Protein AF-W1Y222-F1 (afdb_monomer_lite)

Radius of gyration: 15.93 Å; chains: 1; bounding box: 47×22×35 Å

Secondary structure (DSSP, 8-state):
--SPTTSHHHHHHHHT--HHHHHHHHHHHTS-TTTTT--SHHHHHHHHHHHHHHHHHHHHHHHHT--GGG-

Structure (mmCIF, N/CA/C/O backbone):
data_AF-W1Y222-F1
#
_entry.id   AF-W1Y222-F1
#
loop_
_atom_site.group_PDB
_atom_site.id
_atom_site.type_symbol
_atom_site.label_atom_id
_atom_site.label_alt_id
_atom_site.label_comp_id
_atom_site.label_asym_id
_atom_site.label_entity_id
_atom_site.label_seq_id
_atom_site.pdbx_PDB_ins_code
_atom_site.Cartn_x
_atom_site.Cartn_y
_atom_site.Cartn_z
_atom_site.occupancy
_atom_site.B_iso_or_equiv
_atom_site.auth_seq_id
_atom_site.auth_comp_id
_atom_site.auth_asym_id
_atom_site.auth_atom_id
_atom_site.pdbx_PDB_model_num
ATOM 1 N N . THR A 1 1 ? -19.844 -1.223 -11.967 1.00 60.16 1 THR A N 1
ATOM 2 C CA . THR A 1 1 ? -19.044 -1.076 -13.207 1.00 60.16 1 THR A CA 1
ATOM 3 C C . THR A 1 1 ? -19.445 -2.157 -14.186 1.00 60.16 1 THR A C 1
ATOM 5 O O . THR A 1 1 ? -19.735 -3.257 -13.741 1.00 60.16 1 THR A O 1
ATOM 8 N N . LYS A 1 2 ? -19.463 -1.865 -15.493 1.00 84.25 2 LYS A N 1
ATOM 9 C CA . LYS A 1 2 ? -19.882 -2.820 -16.542 1.00 84.25 2 LYS A CA 1
ATOM 10 C C . LYS A 1 2 ? -19.016 -4.090 -16.626 1.00 84.25 2 LYS A C 1
ATOM 12 O O . LYS A 1 2 ? -19.454 -5.082 -17.185 1.00 84.25 2 LYS A O 1
ATOM 17 N N . ILE A 1 3 ? -17.808 -4.067 -16.059 1.00 85.44 3 ILE A N 1
ATOM 18 C CA . ILE A 1 3 ? -16.881 -5.203 -16.054 1.00 85.44 3 ILE A CA 1
ATOM 19 C C . ILE A 1 3 ? -16.966 -5.921 -14.695 1.00 85.44 3 ILE A C 1
ATOM 21 O O . ILE A 1 3 ? -16.765 -5.265 -13.662 1.00 85.44 3 ILE A O 1
ATOM 25 N N . PRO A 1 4 ? -17.225 -7.241 -14.669 1.00 89.38 4 PRO A N 1
ATOM 26 C CA . PRO A 1 4 ? -17.274 -8.012 -13.433 1.00 89.38 4 PRO A CA 1
ATOM 27 C C . PRO A 1 4 ? -15.890 -8.099 -12.776 1.00 89.38 4 PRO A C 1
ATOM 29 O O . PRO A 1 4 ? -14.876 -8.339 -13.446 1.00 89.38 4 PRO A O 1
ATOM 32 N N . ARG A 1 5 ? -15.841 -7.921 -11.448 1.00 83.94 5 ARG A N 1
ATOM 33 C CA . ARG A 1 5 ? -14.609 -8.089 -10.660 1.00 83.94 5 ARG A CA 1
ATOM 34 C C . ARG A 1 5 ? -14.072 -9.511 -10.822 1.00 83.94 5 ARG A C 1
ATOM 36 O O . ARG A 1 5 ? -14.827 -10.472 -10.810 1.00 83.94 5 ARG A O 1
ATOM 43 N N . GLY A 1 6 ? -12.755 -9.637 -10.970 1.00 84.19 6 GLY A N 1
ATOM 44 C CA . GLY A 1 6 ? -12.084 -10.933 -11.122 1.00 84.19 6 GLY A CA 1
AT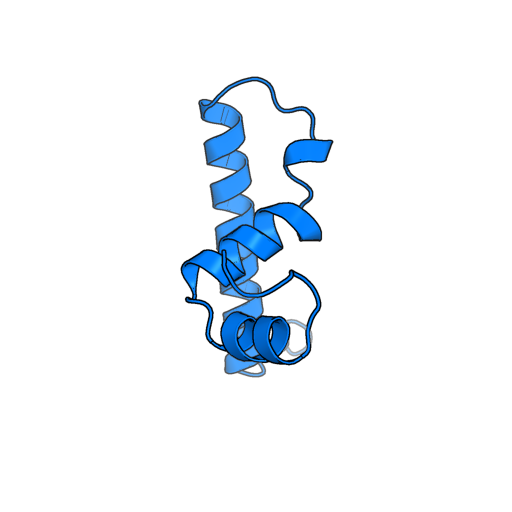OM 45 C C . GLY A 1 6 ? -12.028 -11.480 -12.553 1.00 84.19 6 GLY A C 1
ATOM 46 O O . GLY A 1 6 ? -11.237 -12.392 -12.801 1.00 84.19 6 GLY A O 1
ATOM 47 N N . SER A 1 7 ? -12.766 -10.891 -13.502 1.00 92.25 7 SER A N 1
ATOM 48 C CA . SER A 1 7 ? -12.613 -11.197 -14.932 1.00 92.25 7 SER A CA 1
ATOM 49 C C . SER A 1 7 ? -11.200 -10.880 -15.439 1.00 92.25 7 SER A C 1
ATOM 51 O O . SER A 1 7 ? -10.482 -10.062 -14.855 1.00 92.25 7 SER A O 1
ATOM 53 N N . LYS A 1 8 ? -10.788 -11.514 -16.547 1.00 92.12 8 LYS A N 1
ATOM 54 C CA . LYS A 1 8 ? -9.485 -11.242 -17.185 1.00 92.12 8 LYS A CA 1
ATOM 55 C C . LYS A 1 8 ? -9.338 -9.756 -17.521 1.00 92.12 8 LYS A C 1
ATOM 57 O O . LYS A 1 8 ? -8.364 -9.137 -17.106 1.00 92.12 8 LYS A O 1
ATOM 62 N N . GLN A 1 9 ? -10.364 -9.177 -18.145 1.00 91.00 9 GLN A N 1
ATOM 63 C CA . GLN A 1 9 ? -10.406 -7.759 -18.497 1.00 91.00 9 GLN A CA 1
ATOM 64 C C . GLN A 1 9 ? -10.280 -6.850 -17.266 1.00 91.00 9 GLN A C 1
ATOM 66 O O . GLN A 1 9 ? -9.523 -5.884 -17.284 1.00 91.00 9 GLN A O 1
ATOM 71 N N . TYR A 1 10 ? -10.956 -7.187 -16.159 1.00 91.00 10 TYR A N 1
ATOM 72 C CA . TYR A 1 10 ? -10.791 -6.450 -14.906 1.00 91.00 10 TYR A CA 1
ATOM 73 C C . TYR A 1 10 ? -9.349 -6.503 -14.401 1.00 91.00 10 TYR A C 1
ATOM 75 O O . TYR A 1 10 ? -8.811 -5.476 -14.006 1.00 91.00 10 TYR A O 1
ATOM 83 N N . LYS A 1 11 ? -8.709 -7.680 -14.412 1.00 90.31 11 LYS A N 1
ATOM 84 C CA . LYS A 1 11 ? -7.327 -7.841 -13.937 1.00 90.31 11 LYS A CA 1
ATOM 85 C C . LYS A 1 11 ? -6.333 -7.043 -14.778 1.00 90.31 11 LYS A C 1
ATOM 87 O O . LYS A 1 11 ? -5.400 -6.490 -14.207 1.00 90.31 11 LYS A O 1
ATOM 92 N N . GLU A 1 12 ? -6.523 -6.965 -16.093 1.00 92.12 12 GLU A N 1
ATOM 93 C CA . GLU A 1 12 ? -5.652 -6.168 -16.964 1.00 92.12 12 GLU A CA 1
ATOM 94 C C . GLU A 1 12 ? -5.766 -4.673 -16.685 1.00 92.12 12 GLU A C 1
ATOM 96 O O . GLU A 1 12 ? -4.757 -4.030 -16.412 1.00 92.12 12 GLU A O 1
ATOM 101 N N . ILE A 1 13 ? -6.988 -4.144 -16.621 1.00 89.38 13 ILE A N 1
ATOM 102 C CA . ILE A 1 13 ? -7.221 -2.743 -16.243 1.00 89.38 13 ILE A CA 1
ATOM 103 C C . ILE A 1 13 ? -6.709 -2.484 -14.817 1.00 89.38 13 ILE A C 1
ATOM 105 O O . ILE A 1 13 ? -6.110 -1.458 -14.522 1.00 89.38 13 ILE A O 1
ATOM 109 N N . TYR A 1 14 ? -6.879 -3.439 -13.903 1.00 87.19 14 TYR A N 1
ATOM 110 C CA . TYR A 1 14 ? -6.410 -3.288 -12.530 1.00 87.19 14 TYR A CA 1
ATOM 111 C C . TYR A 1 14 ? -4.875 -3.268 -12.417 1.00 87.19 14 TYR A C 1
ATOM 113 O O . TYR A 1 14 ? -4.337 -2.682 -11.474 1.00 87.19 14 TYR A O 1
ATOM 121 N N . LYS A 1 15 ? -4.137 -3.852 -13.375 1.00 87.88 15 LYS A N 1
ATOM 122 C CA . LYS A 1 15 ? -2.667 -3.754 -13.418 1.00 87.88 15 LYS A CA 1
ATOM 123 C C . LYS A 1 15 ? -2.195 -2.323 -13.681 1.00 87.88 15 LYS A C 1
ATOM 125 O O . LYS A 1 15 ? -1.149 -1.953 -13.144 1.00 87.88 15 LYS A O 1
ATOM 130 N N . THR A 1 16 ? -2.958 -1.512 -14.420 1.00 90.50 16 THR A N 1
ATOM 131 C CA . THR A 1 16 ? -2.610 -0.119 -14.764 1.00 90.50 16 THR A CA 1
ATOM 132 C C . THR A 1 16 ? -2.965 0.894 -13.673 1.00 90.50 16 THR A C 1
ATOM 134 O O . THR A 1 16 ? -2.853 2.095 -13.898 1.00 90.50 16 THR A O 1
ATOM 137 N N . ARG A 1 17 ? -3.365 0.432 -12.480 1.00 90.00 17 ARG A N 1
ATOM 138 C CA . ARG A 1 17 ? -3.676 1.290 -11.328 1.00 90.00 17 ARG A CA 1
ATOM 139 C C . ARG A 1 17 ? -2.545 2.265 -10.990 1.00 90.00 17 ARG A C 1
ATOM 141 O O . ARG A 1 17 ? -1.362 1.966 -11.170 1.00 90.00 17 ARG A O 1
ATOM 148 N N . THR A 1 18 ? -2.917 3.417 -10.455 1.00 91.88 18 THR A N 1
ATOM 149 C CA . THR A 1 18 ? -2.003 4.490 -10.050 1.00 91.88 18 THR A CA 1
ATOM 150 C C . THR A 1 18 ? -1.125 4.081 -8.864 1.00 91.88 18 THR A C 1
ATOM 152 O O . THR A 1 18 ? -1.420 3.132 -8.129 1.00 91.88 18 THR A O 1
ATOM 155 N N . CYS A 1 19 ? -0.025 4.806 -8.640 1.00 87.12 19 CYS A N 1
ATOM 156 C CA . CYS A 1 19 ? 0.845 4.579 -7.481 1.00 87.12 19 CYS A CA 1
ATOM 157 C C . CYS A 1 19 ? 0.084 4.705 -6.152 1.00 87.12 19 CYS A C 1
ATOM 159 O O . CYS A 1 19 ? 0.252 3.856 -5.277 1.00 87.12 19 CYS A O 1
ATOM 161 N N . SER A 1 20 ? -0.818 5.682 -6.031 1.00 87.81 20 SER A N 1
ATOM 162 C CA . SER A 1 20 ? -1.636 5.873 -4.828 1.00 87.81 20 SER A CA 1
ATOM 163 C C . SER A 1 20 ? -2.561 4.685 -4.556 1.00 87.81 20 SER A C 1
ATOM 165 O O . SER A 1 20 ? -2.662 4.227 -3.421 1.00 87.81 20 SER A O 1
ATOM 167 N N . GLU A 1 21 ? -3.183 4.110 -5.589 1.00 90.38 21 GLU A N 1
ATOM 168 C CA . GLU A 1 21 ? -4.006 2.903 -5.437 1.00 90.38 21 GLU A CA 1
ATOM 169 C C . GLU A 1 21 ? -3.178 1.682 -5.016 1.00 90.38 21 GLU A C 1
ATOM 171 O O . GLU A 1 21 ? -3.642 0.872 -4.209 1.00 90.38 21 GLU A O 1
ATOM 176 N N . ARG A 1 22 ? -1.938 1.547 -5.512 1.00 90.25 22 ARG A N 1
ATOM 177 C CA . ARG A 1 22 ? -1.015 0.486 -5.065 1.00 90.25 22 ARG A CA 1
ATOM 178 C C . ARG A 1 22 ? -0.670 0.639 -3.586 1.00 90.25 22 ARG A C 1
ATOM 180 O O . ARG A 1 22 ? -0.744 -0.345 -2.853 1.00 90.25 22 ARG A O 1
ATOM 187 N N . ILE A 1 23 ? -0.331 1.854 -3.159 1.00 90.50 23 ILE A N 1
ATOM 188 C CA . ILE A 1 23 ? 0.002 2.172 -1.766 1.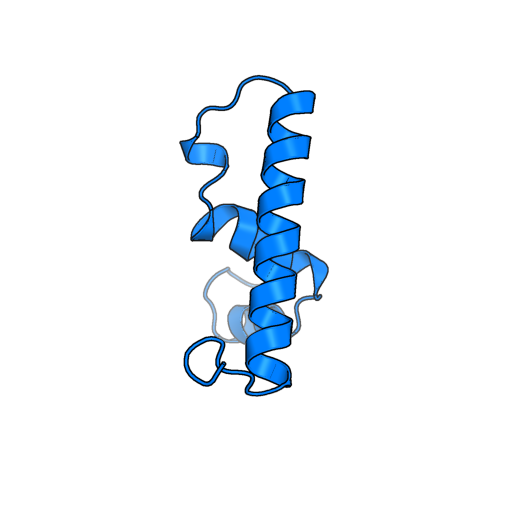00 90.50 23 ILE A CA 1
ATOM 189 C C . ILE A 1 23 ? -1.196 1.878 -0.859 1.00 90.50 23 ILE A C 1
ATOM 191 O O . ILE A 1 23 ? -1.060 1.116 0.094 1.00 90.50 23 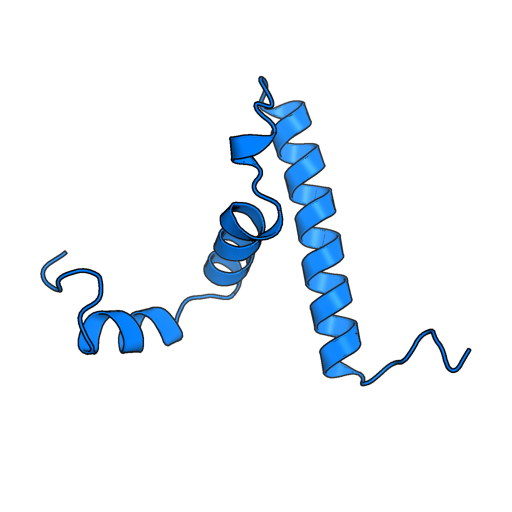ILE A O 1
ATOM 195 N N . ASN A 1 24 ? -2.388 2.369 -1.208 1.00 89.25 24 ASN A N 1
ATOM 196 C CA . ASN A 1 24 ? -3.610 2.111 -0.442 1.00 89.25 24 ASN A CA 1
ATOM 197 C C . ASN A 1 24 ? -3.909 0.614 -0.322 1.00 89.25 24 ASN A C 1
ATOM 199 O O . ASN A 1 24 ? -4.281 0.140 0.749 1.00 89.25 24 ASN A O 1
ATOM 203 N N . ASN A 1 25 ? -3.694 -0.155 -1.392 1.00 90.06 25 ASN A N 1
ATOM 204 C CA . ASN A 1 25 ? -3.870 -1.601 -1.348 1.00 90.06 25 ASN A CA 1
ATOM 205 C C . ASN A 1 25 ? -2.889 -2.285 -0.382 1.00 90.06 25 ASN A C 1
ATOM 207 O O . ASN A 1 25 ? -3.298 -3.210 0.313 1.00 90.06 25 ASN A O 1
ATOM 211 N N . ARG A 1 26 ? -1.622 -1.856 -0.327 1.00 91.12 26 ARG A N 1
ATOM 212 C CA . ARG A 1 26 ? -0.628 -2.393 0.622 1.00 91.12 26 ARG A CA 1
ATOM 213 C C . ARG A 1 26 ? -0.946 -1.996 2.061 1.00 91.12 26 ARG A C 1
ATOM 215 O O . ARG A 1 26 ? -0.924 -2.830 2.954 1.00 91.12 26 ARG A O 1
ATOM 222 N N . ILE A 1 27 ? -1.321 -0.741 2.288 1.00 90.25 27 ILE A N 1
ATOM 223 C CA . ILE A 1 27 ? -1.762 -0.252 3.602 1.00 90.25 27 ILE A CA 1
ATOM 224 C C . ILE A 1 27 ? -2.949 -1.084 4.111 1.00 90.25 27 ILE A C 1
ATOM 226 O O . ILE A 1 27 ? -2.986 -1.495 5.271 1.00 90.25 27 ILE A O 1
ATOM 230 N N . LEU A 1 28 ? -3.911 -1.371 3.234 1.00 87.62 28 LEU A N 1
ATOM 231 C CA . LEU A 1 28 ? -5.102 -2.126 3.596 1.00 87.62 28 LEU A CA 1
ATOM 232 C C . LEU A 1 28 ? -4.821 -3.615 3.831 1.00 87.62 28 LEU A C 1
ATOM 234 O O . LEU A 1 28 ? -5.313 -4.166 4.811 1.00 87.62 28 LEU A O 1
ATOM 238 N N . ASN A 1 29 ? -4.066 -4.264 2.938 1.00 88.94 29 ASN A N 1
ATOM 239 C CA . ASN A 1 29 ? -3.904 -5.722 2.939 1.00 88.94 29 ASN A CA 1
ATOM 240 C C . ASN A 1 29 ? -2.633 -6.201 3.650 1.00 88.94 29 ASN A C 1
ATOM 242 O O . ASN A 1 29 ? -2.706 -7.179 4.391 1.00 88.94 29 ASN A O 1
ATOM 246 N N . ASP A 1 30 ? -1.497 -5.526 3.458 1.00 88.94 30 ASP A N 1
ATOM 247 C CA . ASP A 1 30 ? -0.207 -5.934 4.033 1.00 88.94 30 ASP A CA 1
ATOM 248 C C . ASP A 1 30 ? -0.151 -5.512 5.507 1.00 88.94 30 ASP A C 1
ATOM 250 O O . ASP A 1 30 ? 0.068 -6.332 6.395 1.00 88.94 30 ASP A O 1
ATOM 254 N N . TYR A 1 31 ? -0.441 -4.235 5.779 1.00 87.50 31 TYR A N 1
ATOM 255 C CA . TYR A 1 31 ? -0.448 -3.679 7.140 1.00 87.50 31 TYR A CA 1
ATOM 256 C C . TYR A 1 31 ? -1.760 -3.925 7.888 1.00 87.50 31 TYR A C 1
ATOM 258 O O . TYR A 1 31 ? -1.851 -3.633 9.079 1.00 87.50 31 TYR A O 1
ATOM 266 N N . LYS A 1 32 ? -2.783 -4.452 7.200 1.00 86.62 32 LYS A N 1
ATOM 267 C CA . LYS A 1 32 ? -4.081 -4.838 7.772 1.00 86.62 32 LYS A CA 1
ATOM 268 C C . LYS A 1 32 ? -4.667 -3.772 8.700 1.00 86.62 32 LYS A C 1
ATOM 270 O O . LYS A 1 32 ? -5.208 -4.118 9.749 1.00 86.62 32 LYS A O 1
ATOM 275 N N . ILE A 1 33 ? -4.606 -2.486 8.327 1.00 81.50 33 ILE A N 1
ATOM 276 C CA . ILE A 1 33 ? -4.975 -1.374 9.229 1.00 81.50 33 ILE A CA 1
ATOM 277 C C . ILE A 1 33 ? -6.384 -1.529 9.831 1.00 81.50 33 ILE A C 1
ATOM 279 O O . ILE A 1 33 ? -6.597 -1.198 10.998 1.00 81.50 33 ILE A O 1
ATOM 283 N N . HIS A 1 34 ? -7.342 -2.109 9.103 1.00 79.62 34 HIS A N 1
ATOM 284 C CA . HIS A 1 34 ? -8.670 -2.395 9.661 1.00 79.62 34 HIS A CA 1
ATOM 285 C C . HIS A 1 34 ? -8.674 -3.461 10.764 1.00 79.62 34 HIS A C 1
ATOM 287 O O . HIS A 1 34 ? -9.479 -3.374 11.690 1.00 79.62 34 HIS A O 1
ATOM 293 N N . SER A 1 35 ? -7.759 -4.429 10.711 1.00 82.06 35 SER A N 1
ATOM 294 C CA . SER A 1 35 ? -7.615 -5.460 11.747 1.00 82.06 35 SER A CA 1
ATOM 295 C C . SER A 1 35 ? -7.057 -4.896 13.052 1.00 82.06 35 SER A C 1
ATOM 297 O O . SER A 1 35 ? -7.345 -5.442 14.113 1.00 82.06 35 SER A O 1
ATOM 299 N N . LEU A 1 36 ? -6.335 -3.768 13.008 1.00 78.56 36 LEU A N 1
ATOM 300 C CA . LEU A 1 36 ? -5.829 -3.097 14.210 1.00 78.56 36 LEU A CA 1
ATOM 301 C C . LEU A 1 36 ? -6.941 -2.459 15.070 1.00 78.56 36 LEU A C 1
ATOM 303 O O . LEU A 1 36 ? -6.647 -1.953 16.150 1.00 78.56 36 LEU A O 1
ATOM 307 N N . LYS A 1 37 ? -8.213 -2.468 14.625 1.00 81.69 37 LYS A N 1
ATOM 308 C CA . LYS A 1 37 ? -9.386 -1.932 15.355 1.00 81.69 37 LYS A CA 1
ATOM 309 C C . LYS A 1 37 ? -9.168 -0.515 15.916 1.00 81.69 37 LYS A C 1
ATOM 311 O O . LYS A 1 37 ? -9.733 -0.143 16.945 1.00 81.69 37 LYS A O 1
ATOM 316 N N . ILE A 1 38 ? -8.361 0.298 15.233 1.00 82.06 38 ILE A N 1
ATOM 317 C CA . ILE A 1 38 ? -8.016 1.647 15.682 1.00 82.06 38 ILE A CA 1
ATOM 318 C C . ILE A 1 38 ? -9.256 2.532 15.593 1.00 82.06 38 ILE A C 1
ATOM 320 O O . ILE A 1 38 ? -9.754 2.836 14.509 1.00 82.06 38 ILE A O 1
ATOM 324 N N . ARG A 1 39 ? -9.738 2.985 16.750 1.00 79.81 39 ARG A N 1
ATOM 325 C CA . ARG A 1 39 ? -10.813 3.973 16.843 1.00 79.81 39 ARG A CA 1
ATOM 326 C C . ARG A 1 39 ? -10.196 5.370 16.921 1.00 79.81 39 ARG A C 1
ATOM 328 O O . ARG A 1 39 ? -9.504 5.699 17.884 1.00 79.81 39 ARG A O 1
ATOM 335 N N . GLY A 1 40 ? -10.433 6.181 15.889 1.00 85.31 40 GLY A N 1
ATOM 336 C CA . GLY A 1 40 ? -10.060 7.598 15.851 1.00 85.31 40 GLY A CA 1
ATOM 337 C C . GLY A 1 40 ? -9.156 7.990 14.679 1.00 85.31 40 GLY A C 1
ATOM 338 O O . GLY A 1 40 ? -8.152 7.342 14.386 1.00 85.31 40 GLY A O 1
ATOM 339 N N . LYS A 1 41 ? -9.491 9.122 14.046 1.00 85.75 41 LYS A N 1
ATOM 340 C CA . LYS A 1 41 ? -8.828 9.623 12.828 1.00 85.75 41 LYS A CA 1
ATOM 341 C C . LYS A 1 41 ? -7.340 9.943 13.032 1.00 85.75 41 LYS A C 1
ATOM 343 O O . LYS A 1 41 ? -6.536 9.664 12.151 1.00 85.75 41 LYS A O 1
ATOM 348 N N . LYS A 1 42 ? -6.959 10.473 14.203 1.00 89.75 42 LYS A N 1
ATOM 349 C CA . LYS A 1 42 ? -5.566 10.854 14.512 1.00 89.75 42 LYS A CA 1
ATOM 350 C C . LYS A 1 42 ? -4.623 9.645 14.509 1.00 89.75 42 LYS A C 1
ATOM 352 O O . LYS A 1 42 ? -3.610 9.653 13.819 1.00 89.75 42 LYS A O 1
ATOM 357 N N . ARG A 1 43 ? -4.993 8.579 15.230 1.00 87.12 43 ARG A N 1
ATOM 358 C CA . ARG A 1 43 ? -4.204 7.336 15.303 1.00 87.12 43 ARG A CA 1
ATOM 359 C C . ARG A 1 43 ? -4.175 6.606 13.964 1.00 87.12 43 ARG A C 1
ATOM 361 O O . ARG A 1 43 ? -3.126 6.113 13.569 1.00 87.12 43 ARG A O 1
ATOM 368 N N . TYR A 1 44 ? -5.302 6.593 13.251 1.00 88.19 44 TYR A N 1
ATOM 369 C CA . TYR A 1 44 ? -5.377 6.019 11.909 1.00 88.19 44 TYR A CA 1
ATOM 370 C C . TYR A 1 44 ? -4.415 6.720 10.940 1.00 88.19 44 TYR A C 1
ATOM 372 O O . TYR A 1 44 ? -3.645 6.054 10.252 1.00 88.19 44 TYR A O 1
ATOM 380 N N . SER A 1 45 ? -4.410 8.058 10.934 1.00 88.31 45 SER A N 1
ATOM 381 C CA . SER A 1 45 ? -3.502 8.858 10.104 1.00 88.31 45 SER A CA 1
ATOM 382 C C . SER A 1 45 ? -2.034 8.567 10.429 1.00 88.31 45 SER A C 1
ATOM 384 O O . SER A 1 45 ? -1.250 8.269 9.533 1.00 88.31 45 SER A O 1
ATOM 386 N N . PHE A 1 46 ? -1.678 8.538 11.717 1.00 90.12 46 PHE A N 1
ATOM 387 C CA . PHE A 1 46 ? -0.310 8.256 12.152 1.00 90.12 46 PHE A CA 1
ATOM 388 C C . PHE A 1 46 ? 0.177 6.857 11.734 1.00 90.12 46 PHE A C 1
ATOM 390 O O . PHE A 1 46 ? 1.260 6.722 11.169 1.00 90.12 46 PHE A O 1
ATOM 397 N N . MET A 1 47 ? -0.642 5.817 11.922 1.00 89.38 47 MET A N 1
ATOM 398 C CA . MET A 1 47 ? -0.299 4.453 11.487 1.00 89.38 47 MET A CA 1
ATOM 399 C C . MET A 1 47 ? -0.183 4.342 9.963 1.00 89.38 47 MET A C 1
ATOM 401 O O . MET A 1 47 ? 0.728 3.696 9.450 1.00 89.38 47 MET A O 1
ATOM 405 N N . THR A 1 48 ? -1.073 5.017 9.232 1.00 89.62 48 T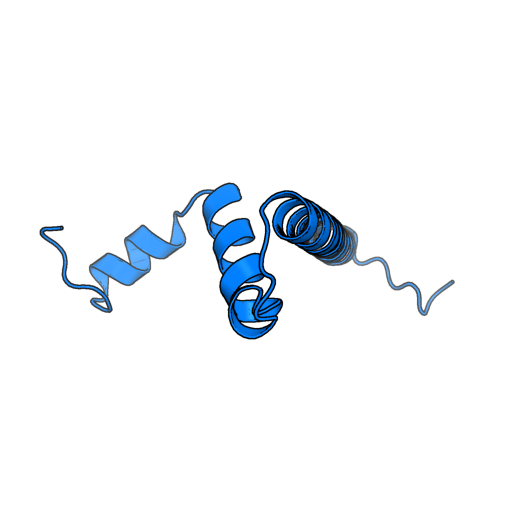HR A N 1
ATOM 406 C CA . THR A 1 48 ? -1.043 5.067 7.763 1.00 89.62 48 THR A CA 1
ATOM 407 C C . THR A 1 48 ? 0.227 5.756 7.257 1.00 89.62 48 THR A C 1
ATOM 409 O O . THR A 1 48 ? 0.827 5.305 6.280 1.00 89.62 48 THR A O 1
ATOM 412 N N . MET A 1 49 ? 0.683 6.808 7.942 1.00 91.81 49 MET A N 1
ATOM 413 C CA . MET A 1 49 ? 1.930 7.509 7.629 1.00 91.81 49 MET A CA 1
ATOM 414 C C . MET A 1 49 ? 3.150 6.596 7.809 1.00 91.81 49 MET A C 1
ATOM 416 O O . MET A 1 49 ? 3.962 6.487 6.893 1.00 91.81 49 MET A O 1
ATOM 420 N N . ILE A 1 50 ? 3.243 5.869 8.929 1.00 91.81 50 ILE A N 1
ATOM 421 C CA . ILE A 1 50 ? 4.331 4.903 9.173 1.00 91.81 50 ILE A CA 1
ATOM 422 C C . ILE A 1 50 ? 4.324 3.786 8.119 1.00 91.81 50 ILE A C 1
ATOM 424 O O . ILE A 1 50 ? 5.367 3.462 7.550 1.00 91.81 50 ILE A O 1
ATOM 428 N N . ALA A 1 51 ? 3.155 3.216 7.811 1.00 91.88 51 ALA A N 1
ATOM 429 C CA . ALA A 1 51 ? 3.024 2.204 6.762 1.00 91.88 51 ALA A CA 1
ATOM 430 C C . ALA A 1 51 ? 3.496 2.739 5.397 1.00 91.88 51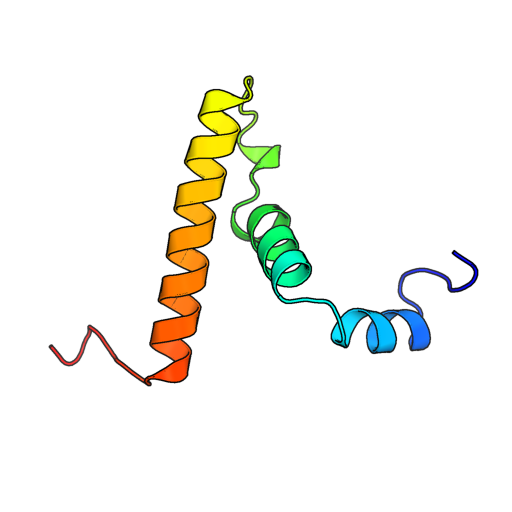 ALA A C 1
ATOM 432 O O . ALA A 1 51 ? 4.224 2.060 4.675 1.00 91.88 51 ALA A O 1
ATOM 433 N N . SER A 1 52 ? 3.148 3.985 5.071 1.00 90.81 52 SER A N 1
ATOM 434 C CA . SER A 1 52 ? 3.556 4.630 3.819 1.00 90.81 52 SER A CA 1
ATOM 435 C C . SER A 1 52 ? 5.069 4.839 3.735 1.00 90.81 52 SER A C 1
ATOM 437 O O . SER A 1 52 ? 5.644 4.604 2.672 1.00 90.81 52 SER A O 1
ATOM 439 N N . ILE A 1 53 ? 5.723 5.232 4.835 1.00 92.12 53 ILE A N 1
ATOM 440 C CA . ILE A 1 53 ? 7.187 5.381 4.902 1.00 92.12 53 ILE A CA 1
ATOM 441 C C . ILE A 1 53 ? 7.868 4.038 4.628 1.00 92.12 53 ILE A C 1
ATOM 443 O O . ILE A 1 53 ? 8.748 3.962 3.772 1.00 92.12 53 ILE A O 1
ATOM 447 N N . ASN A 1 54 ? 7.415 2.966 5.281 1.00 91.06 54 ASN A N 1
ATOM 448 C CA . ASN A 1 54 ? 7.972 1.630 5.070 1.00 91.06 54 ASN A CA 1
ATOM 449 C C . ASN A 1 54 ? 7.795 1.140 3.624 1.00 91.06 54 ASN A C 1
ATOM 451 O O . ASN A 1 54 ? 8.728 0.594 3.045 1.00 91.06 54 ASN A O 1
ATOM 455 N N . ILE A 1 55 ? 6.634 1.387 3.007 1.00 91.44 55 ILE A N 1
ATOM 456 C CA . ILE A 1 55 ? 6.382 1.047 1.596 1.00 91.44 55 ILE A CA 1
ATOM 457 C C . ILE A 1 55 ? 7.358 1.777 0.661 1.00 91.44 55 ILE A C 1
ATOM 459 O O . ILE A 1 55 ? 7.839 1.185 -0.305 1.00 91.44 55 ILE A O 1
ATOM 463 N N . HIS A 1 56 ? 7.654 3.052 0.930 1.00 89.44 56 HIS A N 1
ATOM 464 C CA . HIS A 1 56 ? 8.617 3.817 0.133 1.00 89.44 56 HIS A CA 1
ATOM 465 C C . HIS A 1 56 ? 10.051 3.337 0.348 1.00 89.44 56 HIS A C 1
ATOM 467 O O . HIS A 1 56 ? 10.816 3.271 -0.614 1.00 89.44 56 HIS A O 1
ATOM 473 N N . LEU A 1 57 ? 10.413 2.989 1.584 1.00 89.31 57 LEU A N 1
ATOM 474 C CA . LEU A 1 57 ? 11.728 2.442 1.902 1.00 89.31 57 LEU A CA 1
ATOM 475 C C . LEU A 1 57 ? 11.955 1.101 1.193 1.00 89.31 57 LEU A C 1
ATOM 477 O O . LEU A 1 57 ? 12.964 0.937 0.517 1.00 89.31 57 LEU A O 1
ATOM 481 N N . ASP A 1 58 ? 10.983 0.193 1.264 1.00 89.12 58 ASP A N 1
ATOM 482 C CA . ASP A 1 58 ? 10.977 -1.091 0.554 1.00 89.12 58 ASP A CA 1
ATOM 483 C C . ASP A 1 58 ? 11.113 -0.903 -0.969 1.00 89.12 58 ASP A C 1
ATOM 485 O O . ASP A 1 58 ? 11.949 -1.529 -1.623 1.00 89.12 58 ASP A O 1
ATOM 489 N N . ALA A 1 59 ? 10.366 0.048 -1.541 1.00 88.12 59 ALA A N 1
ATOM 490 C CA . ALA A 1 59 ? 10.485 0.388 -2.957 1.00 88.12 59 ALA A CA 1
ATOM 491 C C . ALA A 1 59 ? 11.880 0.928 -3.321 1.00 88.12 59 ALA A C 1
ATOM 493 O O . ALA A 1 59 ? 12.411 0.570 -4.374 1.00 88.12 59 ALA A O 1
ATOM 494 N N . ARG A 1 60 ? 12.491 1.757 -2.461 1.00 87.38 60 ARG A N 1
ATOM 495 C CA . ARG A 1 60 ? 13.862 2.254 -2.665 1.00 87.38 60 ARG A CA 1
ATOM 496 C C . ARG A 1 60 ? 14.890 1.134 -2.578 1.00 87.38 60 ARG A C 1
ATOM 498 O O . ARG A 1 60 ? 15.729 1.042 -3.465 1.00 87.38 60 ARG A O 1
ATOM 505 N N . ILE A 1 61 ? 14.808 0.269 -1.570 1.00 87.88 61 ILE A N 1
ATOM 506 C CA . ILE A 1 61 ? 15.704 -0.889 -1.428 1.00 87.88 61 ILE A CA 1
ATOM 507 C C . ILE A 1 61 ? 15.665 -1.738 -2.703 1.00 87.88 61 ILE A C 1
ATOM 509 O O . ILE A 1 61 ? 16.708 -2.050 -3.276 1.00 87.88 61 ILE A O 1
ATOM 513 N N . LYS A 1 62 ? 14.461 -2.021 -3.214 1.00 86.38 62 LYS A N 1
ATOM 514 C CA . LYS A 1 62 ? 14.275 -2.781 -4.454 1.00 86.38 62 LYS A CA 1
ATOM 515 C C . LYS A 1 62 ? 14.836 -2.077 -5.695 1.00 86.38 62 LYS A C 1
ATOM 517 O O . LYS A 1 62 ? 15.321 -2.754 -6.595 1.00 86.38 62 LYS A O 1
ATOM 522 N N . ALA A 1 63 ? 14.750 -0.750 -5.764 1.00 86.50 63 ALA A N 1
ATOM 523 C CA . ALA A 1 63 ? 15.244 0.024 -6.902 1.00 86.50 63 ALA A CA 1
ATOM 524 C C . ALA A 1 63 ? 16.777 0.132 -6.928 1.00 86.50 63 ALA A C 1
ATOM 526 O O . ALA A 1 63 ? 17.372 0.044 -7.996 1.00 86.50 63 ALA A O 1
ATOM 527 N N . PHE A 1 64 ? 17.408 0.314 -5.767 1.00 81.44 64 PHE A N 1
ATOM 528 C CA . PHE A 1 64 ? 18.856 0.515 -5.662 1.00 81.44 64 PHE A CA 1
ATOM 529 C C . PHE A 1 64 ? 19.646 -0.785 -5.452 1.00 81.44 64 PHE A C 1
ATOM 531 O O . PHE A 1 64 ? 20.871 -0.751 -5.472 1.00 81.44 64 PHE A O 1
ATOM 538 N N . GLY A 1 65 ? 18.975 -1.924 -5.230 1.00 71.88 65 GLY A N 1
ATOM 539 C CA . GLY A 1 65 ? 19.640 -3.198 -4.925 1.00 71.88 65 GLY A CA 1
ATOM 540 C C . GLY A 1 65 ? 20.461 -3.152 -3.630 1.00 71.88 65 GLY A C 1
ATOM 541 O O . GLY A 1 65 ? 21.354 -3.970 -3.429 1.00 71.88 65 GLY A O 1
ATOM 542 N N . PHE A 1 66 ? 20.188 -2.170 -2.768 1.00 66.06 66 PHE A N 1
ATOM 543 C CA . PHE A 1 66 ? 20.972 -1.906 -1.571 1.00 66.06 66 PHE A CA 1
ATOM 544 C C . PHE A 1 66 ? 20.658 -2.953 -0.502 1.00 66.06 66 PHE A C 1
ATOM 546 O O . PHE A 1 66 ? 19.526 -3.046 -0.027 1.00 66.06 66 PHE A O 1
ATOM 553 N N . SER A 1 67 ? 21.663 -3.734 -0.112 1.00 64.19 67 SER A N 1
ATOM 554 C CA . SER A 1 67 ? 21.561 -4.680 0.996 1.00 64.19 67 SER A CA 1
ATOM 555 C C . SER A 1 67 ? 22.176 -4.058 2.244 1.00 64.19 67 SER A C 1
ATOM 557 O O . SER A 1 67 ? 23.382 -3.840 2.292 1.00 64.19 67 SER A O 1
ATOM 559 N N . ILE A 1 68 ? 21.355 -3.812 3.268 1.00 63.81 68 ILE A N 1
ATOM 560 C CA . ILE A 1 68 ? 21.824 -3.360 4.592 1.00 63.81 68 ILE A CA 1
ATOM 561 C C . ILE A 1 68 ? 22.748 -4.411 5.238 1.00 63.81 68 ILE A C 1
ATOM 563 O O . ILE A 1 68 ? 23.579 -4.064 6.062 1.00 63.81 68 ILE A O 1
ATOM 567 N N . LEU A 1 69 ? 22.642 -5.684 4.833 1.00 63.09 69 LEU A N 1
ATOM 568 C CA . LEU A 1 69 ? 23.522 -6.770 5.289 1.00 63.09 69 LEU A CA 1
ATOM 569 C C . LEU A 1 69 ? 24.966 -6.650 4.771 1.00 63.09 69 LEU A C 1
ATOM 571 O O . LEU A 1 69 ? 25.829 -7.360 5.269 1.00 63.09 69 LEU A O 1
ATOM 575 N N . ASN A 1 70 ? 25.215 -5.803 3.767 1.00 60.44 70 ASN A N 1
ATOM 576 C CA . ASN A 1 70 ? 26.551 -5.557 3.215 1.00 60.44 70 A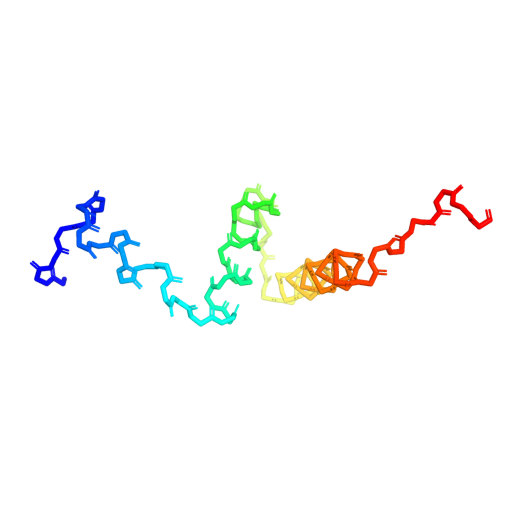SN A CA 1
ATOM 577 C C . ASN A 1 70 ? 27.198 -4.276 3.779 1.00 60.44 70 ASN A C 1
ATOM 579 O O . ASN A 1 70 ? 28.140 -3.768 3.169 1.00 60.44 70 ASN A O 1
ATOM 583 N N . LEU A 1 71 ? 26.660 -3.725 4.875 1.00 56.38 71 LEU A N 1
ATOM 584 C CA . LEU A 1 71 ? 27.208 -2.562 5.576 1.00 56.38 71 LEU A CA 1
ATOM 585 C C . LEU A 1 71 ? 28.034 -2.986 6.795 1.00 56.38 71 LEU A C 1
ATOM 587 O O . LEU A 1 71 ? 27.592 -3.924 7.497 1.00 56.38 71 LEU A O 1
#

Foldseek 3Di:
DVDDPPDPVNVVVVVPDDPVVVLVVCVCPVVVLVVVVDPDDVVSVVSSVVSSVVVVVVVVCVVVVDDPVVD

pLDDT: mean 85.22, std 8.6, range [56.38, 92.25]

Sequence (71 aa):
TKIPRGSKQYKEIYKTRTCSERINNRILNDYKIHSLKIRGKKRYSFMTMIASINIHLDARIKAFGFSILNL

Organism: NCBI:txid408170